Protein AF-W1Y0I9-F1 (afdb_monomer_lite)

Radius of gyration: 16.79 Å; chains: 1; bounding box: 41×29×46 Å

Sequence (117 aa):
TWVINELARQCGHHFDAEGIKVIEFAQSGLKPLVKFARRMGIEWHVLVDGDEAGKKYAATVRSLLNNDREAEREHLTALPALDMEHFMYRQGFSDVFHRVAQIPENVPMNLRKIISK

Organism: NCBI:txid408170

pLDDT: mean 85.21, std 13.5, range [41.56, 96.69]

Structure (mmCIF, N/CA/C/O backbone):
data_AF-W1Y0I9-F1
#
_entry.id   AF-W1Y0I9-F1
#
loop_
_atom_site.group_PDB
_atom_site.id
_atom_site.type_symbol
_atom_site.label_atom_id
_atom_site.label_alt_id
_atom_site.label_comp_id
_atom_site.label_asym_id
_atom_site.label_entity_id
_atom_site.label_seq_id
_atom_site.pdbx_PDB_ins_code
_atom_site.Cartn_x
_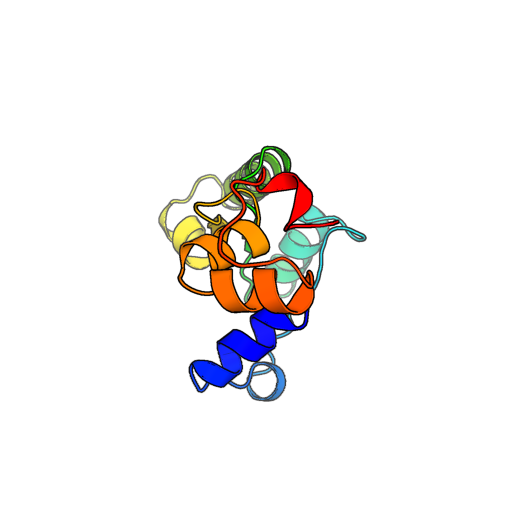atom_site.Cartn_y
_atom_site.Cartn_z
_atom_site.occupancy
_atom_site.B_iso_or_equiv
_atom_site.auth_seq_id
_atom_site.auth_comp_id
_atom_site.auth_asym_id
_atom_site.auth_atom_id
_atom_site.pdbx_PDB_model_num
ATOM 1 N N . THR A 1 1 ? -5.426 0.680 -11.360 1.00 57.56 1 THR A N 1
ATOM 2 C CA . THR A 1 1 ? -6.148 -0.401 -10.636 1.00 57.56 1 THR A CA 1
ATOM 3 C C . THR A 1 1 ? -5.880 -1.811 -11.153 1.00 57.56 1 THR A C 1
ATOM 5 O O . THR A 1 1 ? -5.950 -2.749 -10.371 1.00 57.56 1 THR A O 1
ATOM 8 N N . TRP A 1 2 ? -5.595 -2.009 -12.448 1.00 69.69 2 TRP A N 1
ATOM 9 C CA . TRP A 1 2 ? -5.569 -3.347 -13.064 1.00 69.69 2 TRP A CA 1
ATOM 10 C C . TRP A 1 2 ? -4.405 -4.250 -12.613 1.00 69.69 2 TRP A C 1
ATOM 12 O O . TRP A 1 2 ? -4.600 -5.448 -12.447 1.00 69.69 2 TRP A O 1
ATOM 22 N N . VAL A 1 3 ? -3.227 -3.676 -12.334 1.00 83.75 3 VAL A N 1
ATOM 23 C CA . VAL A 1 3 ? -2.017 -4.444 -11.973 1.00 83.75 3 VAL A CA 1
ATOM 24 C C . VAL A 1 3 ? -2.216 -5.289 -10.715 1.00 83.75 3 VAL A C 1
ATOM 26 O O . VAL A 1 3 ? -1.861 -6.458 -10.714 1.00 83.75 3 VAL A O 1
ATOM 29 N N . ILE A 1 4 ? -2.823 -4.740 -9.659 1.00 87.94 4 ILE A N 1
ATOM 30 C CA . ILE A 1 4 ? -3.024 -5.480 -8.402 1.00 87.94 4 ILE A CA 1
ATOM 31 C C . ILE A 1 4 ? -3.984 -6.659 -8.592 1.00 87.94 4 ILE A C 1
ATOM 33 O O . ILE A 1 4 ? -3.714 -7.749 -8.096 1.00 87.94 4 ILE A O 1
ATOM 37 N N . ASN A 1 5 ? -5.067 -6.462 -9.347 1.00 88.12 5 ASN A N 1
ATOM 38 C CA . ASN A 1 5 ? -6.004 -7.543 -9.656 1.00 88.12 5 ASN A CA 1
ATOM 39 C C . ASN A 1 5 ? -5.336 -8.644 -10.485 1.00 88.12 5 ASN A C 1
ATOM 41 O O . ASN A 1 5 ? -5.564 -9.825 -10.241 1.00 88.12 5 ASN A O 1
ATOM 45 N N . GLU A 1 6 ? -4.491 -8.266 -11.444 1.00 88.38 6 GLU A N 1
ATOM 46 C CA . GLU A 1 6 ? -3.763 -9.234 -12.259 1.00 88.38 6 GLU A CA 1
ATOM 47 C C . GLU A 1 6 ? -2.714 -9.993 -11.434 1.00 88.38 6 GLU A C 1
ATOM 49 O O . GLU A 1 6 ? -2.627 -11.213 -11.544 1.00 88.38 6 GLU A O 1
ATOM 54 N N . LEU A 1 7 ? -1.979 -9.316 -10.546 1.00 88.69 7 LEU A N 1
ATOM 55 C CA . LEU A 1 7 ? -1.049 -9.970 -9.620 1.00 88.69 7 LEU A CA 1
ATOM 56 C C . LEU A 1 7 ? -1.769 -10.969 -8.708 1.00 88.69 7 LEU A C 1
ATOM 58 O O . LEU A 1 7 ? -1.297 -12.091 -8.546 1.00 88.69 7 LEU A O 1
ATOM 62 N N . ALA A 1 8 ? -2.933 -10.603 -8.164 1.00 91.00 8 ALA A N 1
ATOM 63 C CA . ALA A 1 8 ? -3.747 -11.517 -7.366 1.00 91.00 8 ALA A CA 1
ATOM 64 C C . ALA A 1 8 ? -4.128 -12.771 -8.166 1.00 91.00 8 ALA A C 1
ATOM 66 O O . ALA A 1 8 ? -3.932 -13.891 -7.691 1.00 91.00 8 ALA A O 1
ATOM 67 N N . ARG A 1 9 ? -4.573 -12.587 -9.415 1.00 90.81 9 ARG A N 1
ATOM 68 C CA . ARG A 1 9 ? -4.948 -13.682 -10.316 1.00 90.81 9 ARG A CA 1
ATOM 69 C C . ARG A 1 9 ? -3.779 -14.617 -10.619 1.00 90.81 9 ARG A C 1
ATOM 71 O O . ARG A 1 9 ? -3.960 -15.832 -10.619 1.00 90.81 9 ARG A O 1
ATOM 78 N N . GLN A 1 10 ? -2.584 -14.070 -10.839 1.00 91.12 10 GLN A N 1
ATOM 79 C CA . GLN A 1 10 ? -1.356 -14.853 -11.040 1.00 91.12 10 GLN A CA 1
ATOM 80 C C . GLN A 1 10 ? -0.966 -15.646 -9.784 1.00 91.12 10 GLN A C 1
ATOM 82 O O . GLN A 1 10 ? -0.448 -16.754 -9.892 1.00 91.12 10 GLN A O 1
ATOM 87 N N . CYS A 1 11 ? -1.279 -15.126 -8.596 1.00 92.19 11 CYS A N 1
ATOM 88 C CA . CYS A 1 11 ? -1.128 -15.838 -7.327 1.00 92.19 11 CYS A CA 1
ATOM 89 C C . CYS A 1 11 ? -2.266 -16.843 -7.041 1.00 92.19 11 CYS A C 1
ATOM 91 O O . CYS A 1 11 ? -2.250 -17.483 -5.994 1.00 92.19 11 CYS A O 1
ATOM 93 N N . GLY A 1 12 ? -3.248 -16.995 -7.938 1.00 93.00 12 GLY A N 1
ATOM 94 C CA . GLY A 1 12 ? -4.386 -17.906 -7.772 1.00 93.00 12 GLY A CA 1
ATOM 95 C C . GLY A 1 12 ? -5.585 -17.322 -7.016 1.00 93.00 12 GLY A C 1
ATOM 96 O O . GLY A 1 12 ? -6.541 -18.049 -6.752 1.00 93.00 12 GLY A O 1
ATOM 97 N N . HIS A 1 13 ? -5.572 -16.025 -6.707 1.00 92.19 13 HIS A N 1
ATOM 98 C CA . HIS A 1 13 ? -6.646 -15.328 -5.999 1.00 92.19 13 HIS A CA 1
ATOM 99 C C . HIS A 1 13 ? -7.561 -14.573 -6.961 1.00 92.19 13 HIS A C 1
ATOM 101 O O . HIS A 1 13 ? -7.102 -13.901 -7.886 1.00 92.19 13 HIS A O 1
ATOM 107 N N . HIS A 1 14 ? -8.869 -14.641 -6.724 1.00 90.81 14 HIS A N 1
ATOM 108 C CA . HIS A 1 14 ? -9.866 -13.939 -7.532 1.00 90.81 14 HIS A CA 1
ATOM 109 C C . HIS A 1 14 ? -10.634 -12.971 -6.642 1.00 90.81 14 HIS A C 1
ATOM 111 O O . HIS A 1 14 ? -11.711 -13.286 -6.144 1.00 90.81 14 HIS A O 1
ATOM 117 N N . PHE A 1 15 ? -10.088 -11.767 -6.477 1.00 92.81 15 PHE A N 1
ATOM 118 C CA . PHE A 1 15 ? -10.621 -10.753 -5.565 1.00 92.81 15 PHE A CA 1
ATOM 119 C C . PHE A 1 15 ? -12.122 -10.495 -5.720 1.00 92.81 15 PHE A C 1
ATOM 121 O O . PHE A 1 15 ? -12.827 -10.498 -4.718 1.00 92.81 15 PHE A O 1
ATOM 128 N N . ASP A 1 16 ? -12.641 -10.364 -6.945 1.00 89.25 16 ASP A N 1
ATOM 129 C CA . ASP A 1 16 ? -14.080 -10.142 -7.149 1.00 89.25 16 ASP A CA 1
ATOM 130 C C . ASP A 1 16 ? -14.937 -11.329 -6.652 1.00 89.25 16 ASP A C 1
ATOM 132 O O . ASP A 1 16 ? -16.026 -11.116 -6.122 1.00 89.25 16 ASP A O 1
ATOM 136 N N . ALA A 1 17 ? -14.448 -12.570 -6.773 1.00 91.25 17 ALA A N 1
ATOM 137 C CA . ALA A 1 17 ? -15.132 -13.760 -6.254 1.00 91.25 17 ALA A CA 1
ATOM 138 C C . ALA A 1 17 ? -15.038 -13.867 -4.722 1.00 91.25 17 ALA A C 1
ATOM 140 O O . ALA A 1 17 ? -15.930 -14.415 -4.081 1.00 91.25 17 ALA A O 1
ATOM 141 N N . GLU A 1 18 ? -13.976 -13.311 -4.142 1.00 91.12 18 GLU A N 1
ATOM 142 C CA . GLU A 1 18 ? -13.732 -13.239 -2.697 1.00 91.12 18 GLU A CA 1
ATOM 143 C C . GLU A 1 18 ? -14.379 -11.996 -2.049 1.00 91.12 18 GLU A C 1
ATOM 145 O O . GLU A 1 18 ? -14.286 -11.804 -0.839 1.00 91.12 18 GLU A O 1
ATOM 150 N N . GLY A 1 19 ? -15.050 -11.142 -2.832 1.00 92.25 19 GLY A N 1
ATOM 151 C CA . GLY A 1 19 ? -15.674 -9.906 -2.346 1.00 92.25 19 GLY A CA 1
ATOM 152 C C . GLY A 1 19 ? -14.681 -8.783 -2.017 1.00 92.25 19 GLY A C 1
ATOM 153 O O . GLY A 1 19 ? -15.035 -7.826 -1.329 1.00 92.25 19 GLY A O 1
ATOM 154 N N . ILE A 1 20 ? -13.445 -8.872 -2.512 1.00 94.06 20 ILE A N 1
ATOM 155 C CA . ILE A 1 20 ? -12.380 -7.887 -2.312 1.00 94.06 20 ILE A CA 1
ATOM 156 C C . ILE A 1 20 ? -12.426 -6.855 -3.440 1.00 94.06 20 ILE A C 1
ATOM 158 O O . ILE A 1 20 ? -12.382 -7.197 -4.622 1.00 94.06 20 ILE A O 1
ATOM 162 N N . LYS A 1 21 ? -12.452 -5.563 -3.085 1.00 92.25 21 LYS A N 1
ATOM 163 C CA . LYS A 1 21 ? -12.424 -4.465 -4.061 1.00 92.25 21 LYS A CA 1
ATOM 164 C C . LYS A 1 21 ? -11.178 -3.602 -3.922 1.00 92.25 21 LYS A C 1
ATOM 166 O O . LYS A 1 21 ? -10.973 -2.952 -2.901 1.00 92.25 21 LYS A O 1
ATOM 171 N N . VAL A 1 22 ? -10.396 -3.516 -4.998 1.00 91.94 22 VAL A N 1
ATOM 172 C CA . VAL A 1 22 ? -9.277 -2.569 -5.099 1.00 91.94 22 VAL A CA 1
ATOM 173 C C . VAL A 1 22 ? -9.806 -1.192 -5.490 1.00 91.94 22 VAL A C 1
ATOM 175 O O . VAL A 1 22 ? -10.475 -1.042 -6.517 1.00 91.94 22 VAL A O 1
ATOM 178 N N . ILE A 1 23 ? -9.492 -0.185 -4.676 1.00 90.00 23 ILE A N 1
ATOM 179 C CA . ILE A 1 23 ? -9.903 1.206 -4.880 1.00 90.00 23 ILE A CA 1
ATOM 180 C C . ILE A 1 23 ? -8.687 2.128 -4.908 1.00 90.00 23 ILE A C 1
ATOM 182 O O . ILE A 1 23 ? -7.785 2.023 -4.080 1.00 90.00 23 ILE A O 1
ATOM 186 N N . GLU A 1 24 ? -8.674 3.063 -5.853 1.00 88.69 24 GLU A N 1
ATOM 187 C CA . GLU A 1 24 ? -7.685 4.138 -5.873 1.00 88.69 24 GLU A CA 1
ATOM 188 C C . GLU A 1 24 ? -8.193 5.299 -5.017 1.00 88.69 24 GLU A C 1
ATOM 190 O O . GLU A 1 24 ? -9.264 5.853 -5.260 1.00 88.69 24 GLU A O 1
ATOM 195 N N . PHE A 1 25 ? -7.430 5.674 -3.992 1.00 86.50 25 PHE A N 1
ATOM 196 C CA . PHE A 1 25 ? -7.856 6.677 -3.011 1.00 86.50 25 PHE A CA 1
ATOM 197 C C . PHE A 1 25 ? -7.370 8.098 -3.323 1.00 86.50 25 PHE A C 1
ATOM 199 O O . PHE A 1 25 ? -7.668 9.018 -2.561 1.00 86.50 25 PHE A O 1
ATOM 206 N N . ALA A 1 26 ? -6.633 8.306 -4.420 1.00 76.56 26 ALA A N 1
ATOM 207 C CA . ALA A 1 26 ? -6.091 9.618 -4.785 1.00 76.56 26 ALA A CA 1
ATOM 208 C C . ALA A 1 26 ? -7.187 10.692 -4.948 1.00 76.56 26 ALA A C 1
ATOM 210 O O . ALA A 1 26 ? -6.946 11.859 -4.654 1.00 76.56 26 ALA A O 1
ATOM 211 N N . GLN A 1 27 ? -8.399 10.289 -5.351 1.00 71.44 27 GLN A N 1
ATOM 212 C CA . GLN A 1 27 ? -9.533 11.194 -5.582 1.00 71.44 27 GLN A CA 1
ATOM 213 C C . GLN A 1 27 ? -10.420 11.405 -4.340 1.00 71.44 27 GLN A C 1
ATOM 215 O O . GLN A 1 27 ? -10.993 12.475 -4.163 1.00 71.44 27 GLN A O 1
ATOM 220 N N . SER A 1 28 ? -10.537 10.406 -3.460 1.00 74.88 28 SER A N 1
ATOM 221 C CA . SER A 1 28 ? -11.425 10.445 -2.282 1.00 74.88 28 SER A CA 1
ATOM 222 C C . SER A 1 28 ? -10.700 10.753 -0.967 1.00 74.88 28 SER A C 1
ATOM 224 O O . SER A 1 28 ? -11.333 11.049 0.048 1.00 74.88 28 SER A O 1
ATOM 226 N N . GLY A 1 29 ? -9.371 10.649 -0.964 1.00 86.31 29 GLY A N 1
ATOM 227 C CA . GLY A 1 29 ? -8.541 10.695 0.231 1.00 86.31 29 GLY A CA 1
ATOM 228 C C . GLY A 1 29 ? -8.576 9.389 1.033 1.00 86.31 29 GLY A C 1
ATOM 229 O O . GLY A 1 29 ? -9.587 8.695 1.124 1.00 86.31 29 GLY A O 1
ATOM 230 N N . LEU A 1 30 ? -7.447 9.067 1.667 1.00 92.00 30 LEU A N 1
ATOM 231 C CA . LEU A 1 30 ? -7.251 7.816 2.407 1.00 92.00 30 LEU A CA 1
ATOM 232 C C . LEU A 1 30 ? -8.028 7.759 3.733 1.00 92.00 30 LEU A C 1
ATOM 234 O O . LEU A 1 30 ? -8.680 6.771 4.064 1.00 92.00 30 LEU A O 1
ATOM 238 N N . LYS A 1 31 ? -7.959 8.838 4.520 1.00 93.19 31 LYS A N 1
ATOM 239 C CA . LYS A 1 31 ? -8.492 8.878 5.891 1.00 93.19 31 LYS A CA 1
ATOM 240 C C . LYS A 1 31 ? -10.011 8.637 5.972 1.00 93.19 31 LYS A C 1
ATOM 242 O O . LYS A 1 31 ? -10.418 7.905 6.876 1.00 93.19 31 LYS A O 1
ATOM 247 N N . PRO A 1 32 ? -10.859 9.215 5.094 1.00 93.50 32 PRO A N 1
ATOM 248 C CA . PRO A 1 32 ? -12.291 8.917 5.084 1.00 93.50 32 PRO A CA 1
ATOM 249 C C . PRO A 1 32 ? -12.593 7.441 4.801 1.00 93.50 32 PRO A C 1
ATOM 251 O O . PRO A 1 32 ? -13.416 6.862 5.505 1.00 93.50 32 PRO A O 1
ATOM 254 N N . LEU A 1 33 ? -11.884 6.823 3.849 1.00 93.62 33 LEU A N 1
ATOM 255 C CA . LEU A 1 33 ? -12.077 5.418 3.475 1.00 93.62 33 LEU A CA 1
ATOM 256 C C . LEU A 1 33 ? -11.737 4.470 4.625 1.00 93.62 33 LEU A C 1
ATOM 258 O O . LEU A 1 33 ? -12.558 3.637 4.995 1.00 93.62 33 LEU A O 1
ATOM 262 N N . VAL A 1 34 ? -10.574 4.653 5.257 1.00 94.31 34 VAL A N 1
ATOM 263 C CA . VAL A 1 34 ? -10.162 3.826 6.404 1.00 94.31 34 VAL A CA 1
ATOM 264 C C . VAL A 1 34 ? -11.141 3.978 7.571 1.00 94.31 34 VAL A C 1
ATOM 266 O O . VAL A 1 34 ? -11.521 2.999 8.211 1.00 94.31 34 VAL A O 1
ATOM 269 N N . LYS A 1 35 ? -11.606 5.204 7.853 1.00 93.88 35 LYS A N 1
ATOM 270 C CA . LYS A 1 35 ? -12.623 5.428 8.892 1.00 93.88 35 LYS A CA 1
ATOM 271 C C . LYS A 1 35 ? -13.953 4.754 8.562 1.00 93.88 35 LYS A C 1
ATOM 273 O O . LYS A 1 35 ? -14.606 4.262 9.478 1.00 93.88 35 LYS A O 1
ATOM 278 N N . PHE A 1 36 ? -14.362 4.771 7.298 1.00 94.31 36 PHE A N 1
ATOM 279 C CA . PHE A 1 36 ? -15.580 4.110 6.848 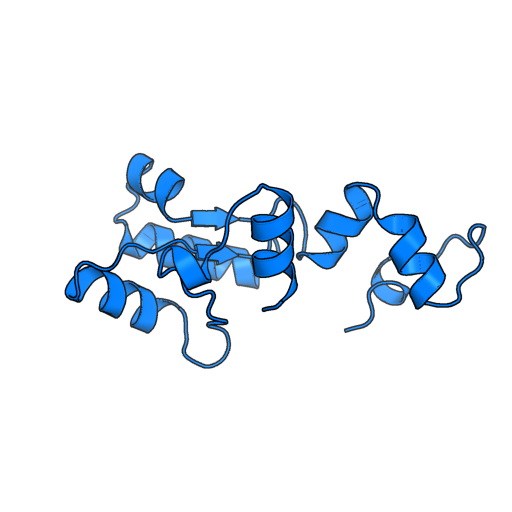1.00 94.31 36 PHE A CA 1
ATOM 280 C C . PHE A 1 36 ? -15.470 2.591 7.009 1.00 94.31 36 PHE A C 1
ATOM 282 O O . PHE A 1 36 ? -16.300 2.014 7.704 1.00 94.31 36 PHE A O 1
ATOM 289 N N . ALA A 1 37 ? -14.410 1.973 6.477 1.00 94.50 37 ALA A N 1
ATOM 290 C CA . ALA A 1 37 ? -14.184 0.530 6.572 1.00 94.50 37 ALA A CA 1
ATOM 291 C C . ALA A 1 37 ? -14.225 0.042 8.029 1.00 94.50 37 ALA A C 1
ATOM 293 O O . ALA A 1 37 ? -15.015 -0.834 8.371 1.00 94.50 37 ALA A O 1
ATOM 294 N N . ARG A 1 38 ? -13.499 0.724 8.926 1.00 93.81 38 ARG A N 1
ATOM 295 C CA . ARG A 1 38 ? -13.494 0.407 10.365 1.00 93.81 38 ARG A CA 1
ATOM 296 C C . ARG A 1 38 ? -14.863 0.535 11.031 1.00 93.81 38 ARG A C 1
ATOM 298 O O . ARG A 1 38 ? -15.194 -0.271 11.889 1.00 93.81 38 ARG A O 1
ATOM 305 N N . ARG A 1 39 ? -15.655 1.553 10.674 1.00 95.75 39 ARG A N 1
ATOM 306 C CA . ARG A 1 39 ? -17.006 1.748 11.236 1.00 95.75 39 ARG A CA 1
ATOM 307 C C . ARG A 1 39 ? -18.002 0.704 10.746 1.00 95.75 39 ARG A C 1
ATOM 309 O O . ARG A 1 39 ? -18.938 0.396 11.470 1.00 95.75 39 ARG A O 1
ATOM 316 N N . MET A 1 40 ? -17.804 0.201 9.533 1.00 96.31 40 MET A N 1
ATOM 317 C CA . MET A 1 40 ? -18.670 -0.798 8.913 1.00 96.31 40 MET A CA 1
ATOM 318 C C . MET A 1 40 ? -18.220 -2.238 9.193 1.00 96.31 40 MET A C 1
ATOM 320 O O . MET A 1 40 ? -18.898 -3.162 8.761 1.00 96.31 40 MET A O 1
ATOM 324 N N . GLY A 1 41 ? -17.094 -2.437 9.890 1.00 94.81 41 GLY A N 1
ATOM 325 C CA . GLY A 1 41 ? -16.518 -3.766 10.116 1.00 94.81 41 GLY A CA 1
ATOM 326 C C . GLY A 1 41 ? -16.026 -4.435 8.830 1.00 94.81 41 GLY A C 1
ATOM 327 O O . GLY A 1 41 ? -16.075 -5.653 8.716 1.00 94.81 41 GLY A O 1
ATOM 328 N N . ILE A 1 42 ? -15.614 -3.639 7.839 1.00 95.88 42 ILE A N 1
ATOM 329 C CA . ILE A 1 42 ? -15.067 -4.130 6.573 1.00 95.88 42 ILE A CA 1
ATOM 330 C C . ILE A 1 42 ? -13.559 -4.277 6.740 1.00 95.88 42 ILE A C 1
ATOM 332 O O . ILE A 1 42 ? -12.891 -3.299 7.084 1.00 95.88 42 ILE A O 1
ATOM 336 N N . GLU A 1 43 ? -13.034 -5.466 6.447 1.00 95.88 43 GLU A N 1
ATOM 337 C CA . GLU A 1 43 ? -11.592 -5.692 6.385 1.00 95.88 43 GLU A CA 1
ATOM 338 C C . GLU A 1 43 ? -10.949 -4.887 5.256 1.00 95.88 43 GLU A C 1
ATOM 340 O O . GLU A 1 43 ? -11.505 -4.737 4.165 1.00 95.88 43 GLU A O 1
ATOM 345 N N . TRP A 1 44 ? -9.776 -4.320 5.527 1.00 95.75 44 TRP A N 1
ATOM 346 C CA . TRP A 1 44 ? -9.131 -3.376 4.620 1.00 95.75 44 TRP A CA 1
ATOM 347 C C . TRP A 1 44 ? -7.614 -3.504 4.664 1.00 95.75 44 TRP A C 1
ATOM 349 O O . TRP A 1 44 ? -7.028 -3.840 5.684 1.00 95.75 44 TRP A O 1
ATOM 359 N N . HIS A 1 45 ? -6.961 -3.182 3.554 1.00 96.06 45 HIS A N 1
ATOM 360 C CA . HIS A 1 45 ? -5.508 -3.113 3.473 1.00 96.06 45 HIS A CA 1
ATOM 361 C C . HIS A 1 45 ? -5.114 -1.947 2.573 1.00 96.06 45 HIS A C 1
ATOM 363 O O . HIS A 1 45 ? -5.762 -1.685 1.557 1.00 96.06 45 HIS A O 1
ATOM 369 N N . VAL A 1 46 ? -4.060 -1.230 2.948 1.00 95.75 46 VAL A N 1
ATOM 370 C CA . VAL A 1 46 ? -3.552 -0.071 2.219 1.00 95.75 46 VAL A CA 1
ATOM 371 C C . VAL A 1 46 ? -2.181 -0.398 1.653 1.00 95.75 46 VAL A C 1
ATOM 373 O O . VAL A 1 46 ? -1.234 -0.655 2.391 1.00 95.75 46 VAL A O 1
ATOM 376 N N . LEU A 1 47 ? -2.074 -0.314 0.331 1.00 93.88 47 LEU A N 1
ATOM 377 C CA . LEU A 1 47 ? -0.806 -0.314 -0.383 1.00 93.88 47 LEU A CA 1
ATOM 378 C C . LEU A 1 47 ? -0.430 1.131 -0.729 1.00 93.88 47 LEU A C 1
ATOM 380 O O . LEU A 1 47 ? -1.251 1.862 -1.28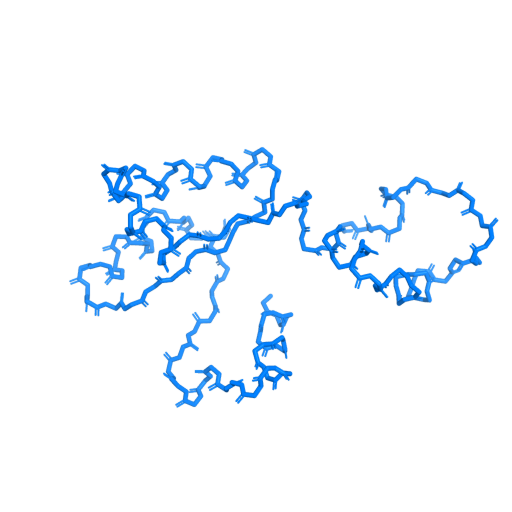7 1.00 93.88 47 LEU A O 1
ATOM 384 N N . VAL A 1 48 ? 0.792 1.544 -0.396 1.00 93.75 48 VAL A N 1
ATOM 385 C CA . VAL A 1 48 ? 1.338 2.861 -0.754 1.00 93.75 48 VAL A CA 1
ATOM 386 C C . VAL A 1 48 ? 2.674 2.743 -1.472 1.00 93.75 48 VAL A C 1
ATOM 388 O O . VAL A 1 48 ? 3.453 1.820 -1.230 1.00 93.75 48 VAL A O 1
ATOM 391 N N . ASP A 1 49 ? 2.950 3.738 -2.303 1.00 91.81 49 ASP A N 1
ATOM 392 C CA . ASP A 1 49 ? 4.248 3.956 -2.927 1.00 91.81 49 ASP A CA 1
ATOM 393 C C . ASP A 1 49 ? 5.346 4.257 -1.886 1.00 91.81 49 ASP A C 1
ATOM 395 O O . ASP A 1 49 ? 5.069 4.626 -0.740 1.00 91.81 49 ASP A O 1
ATOM 399 N N . GLY A 1 50 ? 6.614 4.092 -2.267 1.00 92.19 50 GLY A N 1
ATOM 400 C CA . GLY A 1 50 ? 7.759 4.388 -1.395 1.00 92.19 50 GLY A CA 1
ATOM 401 C C . GLY A 1 50 ? 8.258 5.834 -1.485 1.00 92.19 50 GLY A C 1
ATOM 402 O O . GLY A 1 50 ? 9.260 6.182 -0.849 1.00 92.19 50 GLY A O 1
ATOM 403 N N . ASP A 1 51 ? 7.595 6.679 -2.276 1.00 91.81 51 ASP A N 1
ATOM 404 C CA . ASP A 1 51 ? 7.904 8.099 -2.405 1.00 91.81 51 ASP A CA 1
ATOM 405 C C . ASP A 1 51 ? 7.489 8.933 -1.170 1.00 91.81 51 ASP A C 1
ATOM 407 O O . ASP A 1 51 ? 6.978 8.438 -0.160 1.00 91.81 51 ASP A O 1
ATOM 411 N N . GLU A 1 52 ? 7.736 10.243 -1.220 1.00 92.94 52 GLU A N 1
ATOM 412 C CA . GLU A 1 52 ? 7.405 11.146 -0.111 1.00 92.94 52 GLU A CA 1
ATOM 413 C C . GLU A 1 52 ? 5.894 11.278 0.138 1.00 92.94 52 GLU A C 1
ATOM 415 O O . GLU A 1 52 ? 5.480 11.558 1.267 1.00 92.94 52 GLU A O 1
ATOM 420 N N . ALA A 1 53 ? 5.051 11.080 -0.880 1.00 90.88 53 ALA A N 1
ATOM 421 C CA . ALA A 1 53 ? 3.602 11.087 -0.710 1.00 90.88 53 ALA A CA 1
ATOM 422 C C . ALA A 1 53 ? 3.134 9.797 -0.020 1.00 90.88 53 ALA A C 1
ATOM 424 O O . ALA A 1 53 ? 2.414 9.857 0.981 1.00 90.88 53 ALA A O 1
ATOM 425 N N . GLY A 1 54 ? 3.618 8.644 -0.476 1.00 92.44 54 GLY A N 1
ATOM 426 C CA . GLY A 1 54 ? 3.377 7.336 0.117 1.00 92.44 54 GLY A CA 1
ATOM 427 C C . GLY A 1 54 ? 3.798 7.263 1.583 1.00 92.44 54 GLY A C 1
ATOM 428 O O . GLY A 1 54 ? 3.020 6.814 2.426 1.00 92.44 54 GLY A O 1
ATOM 429 N N . LYS A 1 55 ? 4.948 7.846 1.950 1.00 94.81 55 LYS A N 1
ATOM 430 C CA . LYS A 1 55 ? 5.3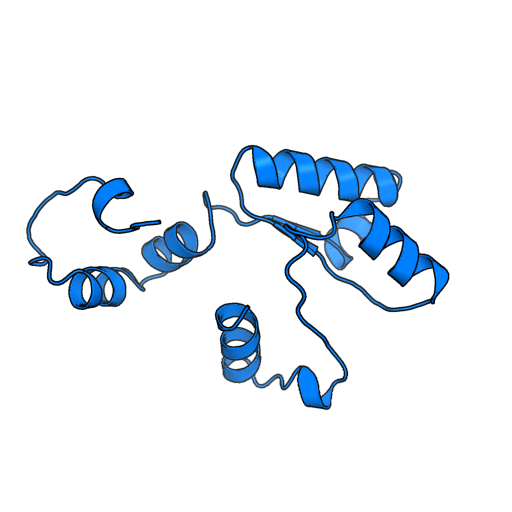70 7.978 3.360 1.00 94.81 55 LYS A CA 1
ATOM 431 C C . LYS A 1 55 ? 4.375 8.769 4.215 1.00 94.81 55 LYS A C 1
ATOM 433 O O . LYS A 1 55 ? 4.107 8.381 5.355 1.00 94.81 55 LYS A O 1
ATOM 438 N N . LYS A 1 56 ? 3.792 9.854 3.689 1.00 94.50 56 LYS A N 1
ATOM 439 C CA . LYS A 1 56 ? 2.756 10.637 4.397 1.00 94.50 56 LYS A CA 1
ATOM 440 C C . LYS A 1 56 ? 1.465 9.837 4.573 1.00 94.50 56 LYS A C 1
ATOM 442 O O . LYS A 1 56 ? 0.834 9.905 5.633 1.00 94.50 56 LYS A O 1
ATOM 447 N N . TYR A 1 57 ? 1.083 9.053 3.568 1.00 94.44 57 TYR A N 1
ATOM 448 C CA . TYR A 1 57 ? -0.070 8.159 3.654 1.00 94.44 57 TYR A CA 1
ATOM 449 C C . TYR A 1 57 ? 0.161 7.029 4.661 1.00 94.44 57 TYR A C 1
ATOM 451 O O . TYR A 1 57 ? -0.676 6.836 5.542 1.00 94.44 57 TYR A O 1
ATOM 459 N N . ALA A 1 58 ? 1.326 6.378 4.636 1.00 95.19 58 ALA A N 1
ATOM 460 C CA . ALA A 1 58 ? 1.730 5.389 5.634 1.00 95.19 58 ALA A CA 1
ATOM 461 C C . ALA A 1 58 ? 1.670 5.958 7.060 1.00 95.19 58 ALA A C 1
ATOM 463 O O . ALA A 1 58 ? 1.083 5.347 7.950 1.00 95.19 58 ALA A O 1
ATOM 464 N N . ALA A 1 59 ? 2.205 7.164 7.281 1.00 95.31 59 ALA A N 1
ATOM 465 C CA . ALA A 1 59 ? 2.122 7.838 8.578 1.00 95.31 59 ALA A CA 1
ATOM 466 C C . ALA A 1 59 ? 0.668 8.112 9.010 1.00 95.31 59 ALA A C 1
ATOM 468 O O . ALA A 1 59 ? 0.324 7.962 10.183 1.00 95.31 59 ALA A O 1
ATOM 469 N N . THR A 1 60 ? -0.206 8.460 8.061 1.00 94.62 60 THR A N 1
ATOM 470 C CA . THR A 1 60 ? -1.642 8.641 8.322 1.00 94.62 60 THR A CA 1
ATOM 471 C C . THR A 1 60 ? -2.297 7.332 8.766 1.00 94.62 60 THR A C 1
ATOM 473 O O . THR A 1 60 ? -3.059 7.339 9.732 1.00 94.62 60 THR A O 1
ATOM 476 N N . VAL A 1 61 ? -1.992 6.211 8.104 1.00 95.31 61 VAL A N 1
ATOM 477 C CA . VAL A 1 61 ? -2.509 4.882 8.478 1.00 95.31 61 VAL A CA 1
ATOM 478 C C . VAL A 1 61 ? -2.009 4.474 9.861 1.00 95.31 61 VAL A C 1
ATOM 480 O O . VAL A 1 61 ? -2.827 4.154 10.718 1.00 95.31 61 VAL A O 1
ATOM 483 N N . ARG A 1 62 ? -0.704 4.595 10.129 1.00 95.50 62 ARG A N 1
ATOM 484 C CA . ARG A 1 62 ? -0.114 4.323 11.454 1.00 95.50 62 ARG A CA 1
ATOM 485 C C . ARG A 1 62 ? -0.793 5.115 12.565 1.00 95.50 62 ARG A C 1
ATOM 487 O O . ARG A 1 62 ? -1.156 4.556 13.595 1.00 95.50 62 ARG A O 1
ATOM 494 N N . SER A 1 63 ? -1.044 6.404 12.329 1.00 94.81 63 SER A N 1
ATOM 495 C CA . SER A 1 63 ? -1.772 7.250 13.277 1.00 94.81 63 SER A CA 1
ATOM 496 C C . SER A 1 63 ? -3.205 6.762 13.515 1.00 94.81 63 SER A C 1
ATOM 498 O O . SER A 1 63 ? -3.674 6.809 14.649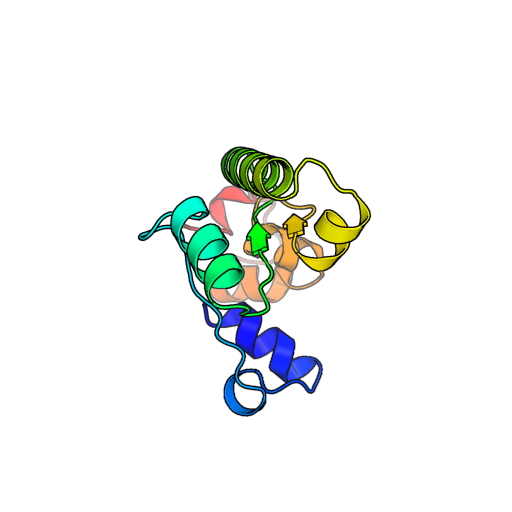 1.00 94.81 63 SER A O 1
ATOM 500 N N . LEU A 1 64 ? -3.905 6.272 12.485 1.00 93.50 64 LEU A N 1
ATOM 501 C CA . LEU A 1 64 ? -5.250 5.704 12.633 1.00 93.50 64 LEU A CA 1
ATOM 502 C C . LEU A 1 64 ? -5.242 4.372 13.393 1.00 93.50 64 LEU A C 1
ATOM 504 O O . LEU A 1 64 ? -6.220 4.066 14.076 1.00 93.50 64 LEU A O 1
ATOM 508 N N . LEU A 1 65 ? -4.157 3.609 13.291 1.00 93.81 65 LEU A N 1
ATOM 509 C CA . LEU A 1 65 ? -3.929 2.355 14.009 1.00 93.81 65 LEU A CA 1
ATOM 510 C C . LEU A 1 65 ? -3.330 2.571 15.409 1.00 93.81 65 LEU A C 1
ATOM 512 O O . LEU A 1 65 ? -2.907 1.616 16.042 1.00 93.81 65 LEU A O 1
ATOM 516 N N . ASN A 1 66 ? -3.274 3.813 15.906 1.00 93.50 66 ASN A N 1
ATOM 517 C CA . ASN A 1 66 ? -2.673 4.160 17.200 1.00 93.50 66 ASN A CA 1
ATOM 518 C C . ASN A 1 66 ? -1.208 3.693 17.355 1.00 93.50 66 ASN A C 1
ATOM 520 O O . ASN A 1 66 ? -0.747 3.472 18.471 1.00 93.50 66 ASN A O 1
ATOM 524 N N . ASN A 1 67 ? -0.467 3.585 16.246 1.00 89.62 67 ASN A N 1
ATOM 525 C CA . ASN A 1 67 ? 0.889 3.026 16.178 1.00 89.62 67 ASN A CA 1
ATOM 526 C C . ASN A 1 67 ? 1.001 1.573 16.679 1.00 89.62 67 ASN A C 1
ATOM 528 O O . ASN A 1 67 ? 2.072 1.153 17.124 1.00 89.62 67 ASN A O 1
ATOM 532 N N . ASP A 1 68 ? -0.090 0.811 16.590 1.00 94.62 68 ASP A N 1
ATOM 533 C CA . ASP A 1 68 ? -0.075 -0.631 16.792 1.00 94.62 68 ASP A CA 1
ATOM 534 C C . ASP A 1 68 ? 0.717 -1.308 15.665 1.00 94.62 68 ASP A C 1
ATOM 536 O O . ASP A 1 68 ? 0.380 -1.194 14.483 1.00 94.62 68 ASP A O 1
ATOM 540 N N . ARG A 1 69 ? 1.799 -1.998 16.039 1.00 91.75 69 ARG A N 1
ATOM 541 C CA . ARG A 1 69 ? 2.705 -2.658 15.093 1.00 91.75 69 ARG A CA 1
ATOM 542 C C . ARG A 1 69 ? 2.132 -3.940 14.508 1.00 91.75 69 ARG A C 1
ATOM 544 O O . ARG A 1 69 ? 2.553 -4.319 13.418 1.00 91.75 69 ARG A O 1
ATOM 551 N N . GLU A 1 70 ? 1.255 -4.628 15.228 1.00 93.31 70 GLU A N 1
ATOM 552 C CA . GLU A 1 70 ? 0.617 -5.845 14.727 1.00 93.31 70 GLU A CA 1
ATOM 553 C C . GLU A 1 70 ? -0.430 -5.450 13.690 1.00 93.31 70 GLU A C 1
ATOM 555 O O . GLU A 1 70 ? -0.334 -5.870 12.537 1.00 93.31 70 GLU A O 1
ATOM 560 N N . ALA A 1 71 ? -1.298 -4.495 14.036 1.00 92.44 71 ALA A N 1
ATOM 561 C CA . ALA A 1 71 ? -2.289 -3.965 13.103 1.00 92.44 71 ALA A CA 1
ATOM 562 C C . ALA A 1 71 ? -1.638 -3.290 11.878 1.00 92.44 71 ALA A C 1
ATOM 564 O O . ALA A 1 71 ? -2.162 -3.362 10.767 1.00 92.44 71 ALA A O 1
ATOM 565 N N . GLU A 1 72 ? -0.478 -2.637 12.043 1.00 94.44 72 GLU A N 1
ATOM 566 C CA . GLU A 1 72 ? 0.271 -2.077 10.911 1.00 94.44 72 GLU A CA 1
ATOM 567 C C . GLU A 1 72 ? 0.665 -3.160 9.900 1.00 94.44 72 GLU A C 1
ATOM 569 O O . GLU A 1 72 ? 0.501 -2.947 8.700 1.00 94.44 72 GLU A O 1
ATOM 574 N N . ARG A 1 73 ? 1.153 -4.319 10.362 1.00 93.44 73 ARG A N 1
ATOM 575 C CA . ARG A 1 73 ? 1.568 -5.418 9.472 1.00 93.44 73 ARG A CA 1
ATOM 576 C C . ARG A 1 73 ? 0.399 -5.995 8.681 1.00 93.44 73 ARG A C 1
ATOM 578 O O . ARG A 1 73 ? 0.598 -6.424 7.549 1.00 93.44 73 ARG A O 1
ATOM 585 N N . GLU A 1 74 ? -0.792 -5.999 9.265 1.00 94.75 74 GLU A N 1
ATOM 586 C CA . GLU A 1 74 ? -2.000 -6.530 8.632 1.00 94.75 74 GLU A CA 1
ATOM 587 C C . GLU A 1 74 ? -2.631 -5.544 7.645 1.00 94.75 74 GLU A C 1
ATOM 589 O O . GLU A 1 74 ? -3.175 -5.961 6.625 1.00 94.75 74 GLU A O 1
ATOM 594 N N . HIS A 1 75 ? -2.527 -4.236 7.901 1.00 96.19 75 HIS A N 1
ATOM 595 C CA . HIS A 1 75 ? -3.284 -3.220 7.163 1.00 96.19 75 HIS A CA 1
ATOM 596 C C . HIS A 1 75 ? -2.446 -2.291 6.274 1.00 96.19 75 HIS A C 1
ATOM 598 O O . HIS A 1 75 ? -3.030 -1.487 5.542 1.00 96.19 75 HIS A O 1
ATOM 604 N N . LEU A 1 76 ? -1.111 -2.340 6.324 1.00 96.69 76 LEU A N 1
ATOM 605 C CA . LEU A 1 76 ? -0.255 -1.413 5.580 1.00 96.69 76 LEU A CA 1
ATOM 606 C C . LEU A 1 76 ? 0.939 -2.110 4.919 1.00 96.69 76 LEU A C 1
ATOM 608 O O . LEU A 1 76 ? 1.838 -2.609 5.590 1.00 96.69 76 LEU A O 1
ATOM 612 N N . THR A 1 77 ? 1.019 -1.993 3.595 1.00 95.62 77 THR A N 1
ATOM 613 C CA . THR A 1 77 ? 2.225 -2.293 2.817 1.00 95.62 77 THR A CA 1
ATOM 614 C C . THR A 1 77 ? 2.741 -1.014 2.168 1.00 95.62 77 THR A C 1
ATOM 616 O O . THR A 1 77 ? 2.017 -0.338 1.440 1.00 95.62 77 THR A O 1
ATOM 619 N N . ALA A 1 78 ? 4.011 -0.683 2.403 1.00 94.56 78 ALA A N 1
ATOM 620 C CA . ALA A 1 78 ? 4.713 0.371 1.675 1.00 94.56 78 ALA A CA 1
ATOM 621 C C . ALA A 1 78 ? 5.726 -0.261 0.718 1.00 94.56 78 ALA A C 1
ATOM 623 O O . ALA A 1 78 ? 6.531 -1.097 1.135 1.00 94.56 78 ALA A O 1
ATOM 624 N N . LEU A 1 79 ? 5.692 0.130 -0.555 1.00 91.69 79 LEU A N 1
ATOM 625 C CA . LEU A 1 79 ? 6.612 -0.405 -1.553 1.00 91.69 79 LEU A CA 1
ATOM 626 C C . LEU A 1 79 ? 8.069 -0.021 -1.227 1.00 91.69 79 LEU A C 1
ATOM 628 O O . LEU A 1 79 ? 8.343 1.119 -0.847 1.00 91.69 79 LEU A O 1
ATOM 632 N N . PRO A 1 80 ? 9.044 -0.928 -1.435 1.00 89.50 80 PRO A N 1
ATOM 633 C CA . PRO A 1 80 ? 10.468 -0.639 -1.236 1.00 89.50 80 PRO A CA 1
ATOM 634 C C . PRO A 1 80 ? 11.095 0.135 -2.418 1.00 89.50 80 PRO A C 1
ATOM 636 O O . PRO A 1 80 ? 12.319 0.209 -2.549 1.00 89.50 80 PRO A O 1
ATOM 639 N N . ALA A 1 81 ? 10.273 0.681 -3.315 1.00 89.50 81 ALA A N 1
ATOM 640 C CA . ALA A 1 81 ? 10.673 1.462 -4.480 1.00 89.50 81 ALA A CA 1
ATOM 641 C C . ALA A 1 81 ? 9.810 2.724 -4.587 1.00 89.50 81 ALA A C 1
ATOM 643 O O . ALA A 1 81 ? 8.827 2.857 -3.867 1.00 89.50 81 ALA A O 1
ATOM 644 N N . LEU A 1 82 ? 10.197 3.648 -5.472 1.00 87.31 82 LEU A N 1
ATOM 645 C CA . LEU A 1 82 ? 9.523 4.941 -5.608 1.00 87.31 82 LEU A CA 1
ATOM 646 C C . LEU A 1 82 ? 8.021 4.777 -5.858 1.00 87.31 82 LEU A C 1
ATOM 648 O O . LEU A 1 82 ? 7.238 5.421 -5.180 1.00 87.31 82 LEU A O 1
ATOM 652 N N . ASP A 1 83 ? 7.661 3.891 -6.777 1.00 85.88 83 ASP A N 1
ATOM 653 C CA . ASP A 1 83 ? 6.302 3.535 -7.174 1.00 85.88 83 ASP A CA 1
ATOM 654 C C . ASP A 1 83 ? 6.295 2.078 -7.686 1.00 85.88 83 ASP A C 1
ATOM 656 O O . ASP A 1 8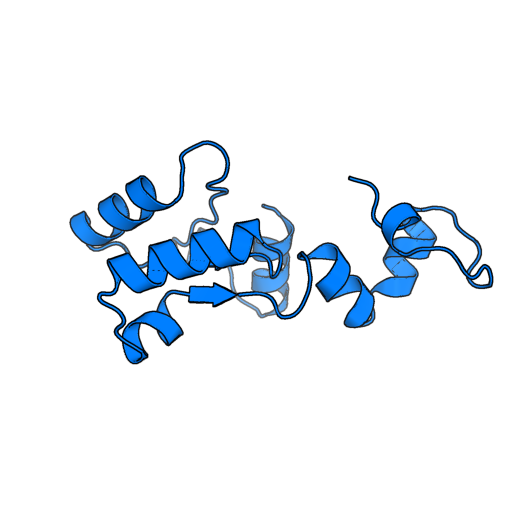3 ? 7.323 1.378 -7.652 1.00 85.88 83 ASP A O 1
ATOM 660 N N . MET A 1 84 ? 5.132 1.609 -8.141 1.00 85.56 84 MET A N 1
ATOM 661 C CA . MET A 1 84 ? 4.952 0.261 -8.680 1.00 85.56 84 MET A CA 1
ATOM 662 C C . MET A 1 84 ? 5.820 0.001 -9.918 1.00 85.56 84 MET A C 1
ATOM 664 O O . MET A 1 84 ? 6.422 -1.065 -10.035 1.00 85.56 84 MET A O 1
ATOM 668 N N . GLU A 1 85 ? 5.931 0.957 -10.833 1.00 86.81 85 GLU A N 1
ATOM 669 C CA . GLU A 1 85 ? 6.699 0.815 -12.068 1.00 86.81 85 GLU A CA 1
ATOM 670 C C . GLU A 1 85 ? 8.191 0.635 -11.773 1.00 86.81 85 GLU A C 1
ATOM 672 O O . GLU A 1 85 ? 8.828 -0.289 -12.286 1.00 86.81 85 GLU A O 1
ATOM 677 N N . HIS A 1 86 ? 8.749 1.458 -10.880 1.00 86.12 86 HIS A N 1
ATOM 678 C CA . HIS A 1 86 ? 10.131 1.327 -10.424 1.00 86.12 86 HIS A CA 1
ATOM 679 C C . HIS A 1 86 ? 10.358 0.013 -9.675 1.00 86.12 86 HIS A C 1
ATOM 681 O O . HIS A 1 86 ? 11.450 -0.560 -9.764 1.00 86.12 86 HIS A O 1
ATOM 687 N N . PHE A 1 87 ? 9.358 -0.464 -8.928 1.00 87.88 87 PHE A N 1
ATOM 688 C CA . PHE A 1 87 ? 9.420 -1.773 -8.288 1.00 87.88 87 PHE A CA 1
ATOM 689 C C . PHE A 1 87 ? 9.506 -2.884 -9.341 1.00 87.88 87 PHE A C 1
ATOM 691 O O . PHE A 1 87 ? 10.472 -3.645 -9.337 1.00 87.88 87 PHE A O 1
ATOM 698 N N . MET A 1 88 ? 8.568 -2.932 -10.290 1.00 87.44 88 MET A N 1
ATOM 699 C CA . MET A 1 88 ? 8.527 -3.958 -11.337 1.00 87.44 88 MET A CA 1
ATOM 700 C C . MET A 1 88 ? 9.782 -3.937 -12.214 1.00 87.44 88 MET A C 1
ATOM 702 O O . MET A 1 88 ? 10.353 -4.994 -12.484 1.00 87.44 88 MET A O 1
ATOM 706 N N . TYR A 1 89 ? 10.277 -2.753 -12.592 1.00 86.25 89 TYR A N 1
ATOM 707 C CA . TYR A 1 89 ? 11.509 -2.617 -13.373 1.00 86.25 89 TYR A CA 1
ATOM 708 C C . TYR A 1 89 ? 12.696 -3.325 -12.701 1.00 86.25 89 TYR A C 1
ATOM 710 O O . TYR A 1 89 ? 13.467 -4.017 -13.363 1.00 86.25 89 TYR A O 1
ATOM 718 N N . ARG A 1 90 ? 12.831 -3.195 -11.372 1.00 85.94 90 ARG A N 1
ATOM 719 C CA . ARG A 1 90 ? 13.899 -3.848 -10.593 1.00 85.94 90 ARG A CA 1
ATOM 720 C C . ARG A 1 90 ? 13.662 -5.340 -10.360 1.00 85.94 90 ARG A C 1
ATOM 722 O O . ARG A 1 90 ? 14.623 -6.057 -10.114 1.00 85.94 90 ARG A O 1
ATOM 729 N N . GLN A 1 91 ? 12.415 -5.801 -10.434 1.00 86.75 91 GLN A N 1
ATOM 730 C CA . GLN A 1 91 ? 12.019 -7.197 -10.213 1.00 86.75 91 GLN A CA 1
ATOM 731 C C . GLN A 1 91 ? 11.978 -8.023 -11.513 1.00 86.75 91 GLN A C 1
ATOM 733 O O . GLN A 1 91 ? 11.250 -9.007 -11.601 1.00 86.75 91 GLN A O 1
ATOM 738 N N . GLY A 1 92 ? 12.752 -7.631 -12.531 1.00 85.81 92 GLY A N 1
ATOM 739 C CA . GLY A 1 92 ? 12.923 -8.412 -13.761 1.00 85.81 92 GLY A CA 1
ATOM 740 C C . GLY A 1 92 ? 11.957 -8.074 -14.898 1.00 85.81 92 GLY A C 1
ATOM 741 O O . GLY A 1 92 ? 11.944 -8.779 -15.900 1.00 85.81 92 GLY A O 1
ATOM 742 N N . PHE A 1 93 ? 11.178 -6.990 -14.794 1.00 84.81 93 PHE A N 1
ATOM 743 C CA . PHE A 1 93 ? 10.302 -6.541 -15.887 1.00 84.81 93 PHE A CA 1
ATOM 744 C C . PHE A 1 93 ? 10.950 -5.509 -16.822 1.00 84.81 93 PHE A C 1
ATOM 746 O O . PHE A 1 93 ? 10.263 -4.978 -17.694 1.00 84.81 93 PHE A O 1
ATOM 753 N N . SER A 1 94 ? 12.249 -5.214 -16.679 1.00 83.94 94 SER A N 1
ATOM 754 C CA . SER A 1 94 ? 12.958 -4.208 -17.488 1.00 83.94 94 SER A CA 1
ATOM 755 C C . SER A 1 94 ? 12.699 -4.353 -18.987 1.00 83.94 94 SER A C 1
ATOM 757 O O . SER A 1 94 ? 12.396 -3.366 -19.655 1.00 83.94 94 SER A O 1
ATOM 759 N N . ASP A 1 95 ? 12.741 -5.577 -19.505 1.00 83.00 95 ASP A N 1
ATOM 760 C CA . ASP A 1 95 ? 12.632 -5.862 -20.940 1.00 83.00 95 ASP A CA 1
ATOM 761 C C . ASP A 1 95 ? 11.245 -5.512 -21.486 1.00 83.00 95 ASP A C 1
ATOM 763 O O . ASP A 1 95 ? 11.098 -5.094 -22.636 1.00 83.00 95 ASP A O 1
ATOM 767 N N . VAL A 1 96 ? 10.212 -5.637 -20.646 1.00 83.62 96 VAL A N 1
ATOM 768 C CA . VAL A 1 96 ? 8.848 -5.221 -20.982 1.00 83.62 96 VAL A CA 1
ATOM 769 C C . VAL A 1 96 ? 8.790 -3.703 -21.113 1.00 83.62 96 VAL A C 1
ATOM 771 O O . VAL A 1 96 ? 8.261 -3.204 -22.104 1.00 83.62 96 VAL A O 1
ATOM 774 N N . PHE A 1 97 ? 9.386 -2.966 -20.171 1.00 81.75 97 PHE A N 1
ATOM 775 C CA . PHE A 1 97 ? 9.441 -1.503 -20.237 1.00 81.75 97 PHE A CA 1
ATOM 776 C C . PHE A 1 97 ? 10.227 -1.016 -21.463 1.00 81.75 97 PHE A C 1
ATOM 778 O O . PHE A 1 97 ? 9.743 -0.138 -22.174 1.00 81.75 97 PHE A O 1
ATOM 785 N N . HIS A 1 98 ? 11.385 -1.614 -21.771 1.00 79.81 98 HIS A N 1
ATOM 786 C CA . HIS A 1 98 ? 12.175 -1.267 -22.965 1.00 79.81 98 HIS A CA 1
ATOM 787 C C . HIS A 1 98 ? 11.416 -1.538 -24.266 1.00 79.81 98 HIS A C 1
ATOM 789 O O . HIS A 1 98 ? 11.390 -0.689 -25.159 1.00 79.81 98 HIS A O 1
ATOM 795 N N . ARG A 1 99 ? 10.733 -2.687 -24.353 1.00 80.88 99 ARG A N 1
ATOM 796 C CA . ARG A 1 99 ? 9.920 -3.061 -25.518 1.00 80.88 99 ARG A CA 1
ATOM 797 C C . ARG A 1 99 ? 8.751 -2.108 -25.736 1.00 80.88 99 ARG A C 1
ATOM 799 O O . ARG A 1 99 ? 8.531 -1.672 -26.862 1.00 80.88 99 ARG A O 1
ATOM 806 N N . VAL A 1 100 ? 8.009 -1.787 -24.675 1.00 81.25 100 VAL A N 1
ATOM 807 C CA . VAL A 1 100 ? 6.860 -0.869 -24.744 1.00 81.25 100 VAL A CA 1
ATOM 808 C C . VAL A 1 100 ? 7.317 0.550 -25.083 1.00 81.25 100 VAL A C 1
ATOM 810 O O . VAL A 1 100 ? 6.665 1.223 -25.876 1.00 81.25 100 VAL A O 1
ATOM 813 N N . ALA A 1 101 ? 8.465 0.980 -24.556 1.00 76.25 101 ALA A N 1
ATOM 814 C CA . ALA A 1 101 ? 9.048 2.285 -24.854 1.00 76.25 101 ALA A CA 1
ATOM 815 C C . ALA A 1 101 ? 9.730 2.368 -26.237 1.00 76.25 101 ALA A C 1
ATOM 817 O O . ALA A 1 101 ? 10.166 3.450 -26.623 1.00 76.25 101 ALA A O 1
ATOM 818 N N . GLN A 1 102 ? 9.824 1.258 -26.986 1.00 72.38 102 GLN A N 1
ATOM 819 C CA . GLN A 1 102 ? 10.538 1.157 -28.269 1.00 72.38 102 GLN A CA 1
ATOM 820 C C . GLN A 1 102 ? 12.010 1.614 -28.191 1.00 72.38 102 GLN A C 1
ATOM 822 O O . GLN A 1 102 ? 12.539 2.226 -29.120 1.00 72.38 102 GLN A O 1
ATOM 827 N N . ILE A 1 103 ? 12.685 1.320 -27.077 1.00 64.06 103 ILE A N 1
ATOM 828 C CA . ILE A 1 103 ? 14.075 1.723 -26.826 1.00 64.06 103 ILE A CA 1
ATOM 829 C C . ILE A 1 103 ? 15.015 0.522 -27.054 1.00 64.06 103 ILE A C 1
ATOM 831 O O . ILE A 1 103 ? 14.729 -0.566 -26.554 1.00 64.06 103 ILE A O 1
ATOM 835 N N . PRO A 1 104 ? 16.151 0.683 -27.766 1.00 59.78 104 PRO A N 1
ATOM 836 C CA . PRO A 1 104 ? 17.161 -0.369 -27.892 1.00 59.78 104 PRO A CA 1
ATOM 837 C C . PRO A 1 104 ? 17.813 -0.700 -26.539 1.00 59.78 104 PRO A C 1
ATOM 839 O O . PRO A 1 104 ? 18.233 0.210 -25.824 1.00 59.78 104 PRO A O 1
ATOM 842 N N . GLU A 1 105 ? 17.986 -1.991 -26.236 1.00 57.25 105 GLU A N 1
ATOM 843 C CA . GLU A 1 105 ? 18.490 -2.523 -24.948 1.00 57.25 105 GLU A CA 1
ATOM 844 C C . GLU A 1 105 ? 19.850 -1.951 -24.496 1.00 57.25 105 GLU A C 1
ATOM 846 O O . GLU A 1 105 ? 20.190 -2.000 -23.317 1.00 57.25 105 GLU A O 1
ATOM 851 N N . ASN A 1 106 ? 20.629 -1.377 -25.418 1.00 56.78 106 ASN A N 1
ATOM 852 C CA . ASN A 1 106 ? 22.030 -1.011 -25.205 1.00 56.78 106 ASN A CA 1
ATOM 853 C C . ASN A 1 106 ? 22.281 0.483 -24.919 1.00 56.78 106 ASN A C 1
ATOM 855 O O . ASN A 1 106 ? 23.424 0.937 -24.981 1.00 56.78 106 ASN A O 1
ATOM 859 N N . VAL A 1 107 ? 21.239 1.275 -24.640 1.00 52.44 107 VAL A N 1
ATOM 860 C CA . VAL A 1 107 ? 21.403 2.710 -24.350 1.00 52.44 107 VAL A CA 1
ATOM 861 C C . VAL A 1 107 ? 21.323 2.960 -22.839 1.00 52.44 107 VAL A C 1
ATOM 863 O O . VAL A 1 107 ? 20.262 2.747 -22.249 1.00 52.44 107 VAL A O 1
ATOM 866 N N . PRO A 1 108 ? 22.387 3.473 -22.186 1.00 46.97 108 PRO A N 1
ATOM 867 C CA . PRO A 1 108 ? 22.294 3.924 -20.804 1.00 46.97 108 PRO A CA 1
ATOM 868 C C . PRO A 1 108 ? 21.399 5.168 -20.751 1.00 46.97 108 PRO A C 1
ATOM 870 O O . PRO A 1 108 ? 21.833 6.285 -21.032 1.00 46.97 108 PRO A O 1
ATOM 873 N N . MET A 1 109 ? 20.121 4.980 -20.424 1.00 53.28 109 MET A N 1
ATOM 874 C CA . MET A 1 109 ? 19.167 6.072 -20.246 1.00 53.28 109 MET A CA 1
ATOM 875 C C . MET A 1 109 ? 18.637 6.154 -18.819 1.00 53.28 109 MET A C 1
ATOM 877 O O . MET A 1 109 ? 18.494 5.173 -18.097 1.00 53.28 109 MET A O 1
ATOM 881 N N . ASN A 1 110 ? 18.358 7.391 -18.417 1.00 53.28 110 ASN A N 1
ATOM 882 C CA . ASN A 1 110 ? 17.847 7.744 -17.102 1.00 53.28 110 ASN A CA 1
ATOM 883 C C . ASN A 1 110 ? 16.451 7.121 -16.907 1.00 53.28 110 ASN A C 1
ATOM 885 O O . ASN A 1 110 ? 15.576 7.356 -17.738 1.00 53.28 110 ASN A O 1
ATOM 889 N N . LEU A 1 111 ? 16.227 6.377 -15.814 1.00 55.34 111 LEU A N 1
ATOM 890 C CA . LEU A 1 111 ? 14.952 5.703 -15.488 1.00 55.34 111 LEU A CA 1
ATOM 891 C C . LEU A 1 111 ? 13.720 6.620 -15.613 1.00 55.34 111 LEU A C 1
ATOM 893 O O . LEU A 1 111 ? 12.659 6.165 -16.030 1.00 55.34 111 LEU A O 1
ATOM 897 N N . ARG A 1 112 ? 13.888 7.929 -15.369 1.00 53.72 112 ARG A N 1
ATOM 898 C CA . ARG A 1 112 ? 12.852 8.960 -15.573 1.00 53.72 112 ARG A CA 1
ATOM 899 C C . ARG A 1 112 ? 12.337 9.095 -17.013 1.00 53.72 112 ARG A C 1
ATOM 901 O O . ARG A 1 112 ? 11.289 9.694 -17.203 1.00 53.72 112 ARG A O 1
ATOM 908 N N . LYS A 1 113 ? 13.084 8.632 -18.021 1.00 53.94 113 LYS A N 1
ATOM 909 C CA . LYS A 1 113 ? 12.670 8.645 -19.437 1.00 53.94 113 LYS A CA 1
ATOM 910 C C . LYS A 1 113 ? 11.975 7.353 -19.871 1.00 53.94 113 LYS A C 1
ATOM 912 O O . LYS A 1 113 ? 11.268 7.378 -20.867 1.00 53.94 113 LYS A O 1
ATOM 917 N N . ILE A 1 114 ? 12.208 6.248 -19.161 1.00 54.59 114 ILE A N 1
ATOM 918 C CA . ILE A 1 114 ? 11.634 4.931 -19.481 1.00 54.59 114 ILE A CA 1
ATOM 919 C C . ILE A 1 114 ? 10.268 4.786 -18.806 1.00 54.59 114 ILE A C 1
ATOM 921 O O . ILE A 1 114 ? 9.314 4.312 -19.414 1.00 54.59 114 ILE A O 1
ATOM 925 N N . ILE A 1 115 ? 10.164 5.252 -17.562 1.00 57.53 115 ILE A N 1
ATOM 926 C CA . ILE A 1 115 ? 8.905 5.331 -16.827 1.00 57.53 115 ILE A CA 1
ATOM 927 C C . ILE A 1 115 ? 8.311 6.713 -17.124 1.00 57.53 115 ILE A C 1
ATOM 929 O O . ILE A 1 115 ? 8.551 7.681 -16.402 1.00 57.53 115 ILE A O 1
ATOM 933 N N . SER A 1 116 ? 7.619 6.828 -18.260 1.00 52.81 116 SER A N 1
ATOM 934 C CA . SER A 1 116 ? 6.792 8.002 -18.555 1.00 52.81 116 SER A CA 1
ATOM 935 C C . SER A 1 116 ? 5.585 7.986 -17.625 1.00 52.81 116 SER A C 1
ATOM 937 O O . SER A 1 116 ? 4.874 6.984 -17.578 1.00 52.81 116 SER A O 1
ATOM 939 N N . LYS A 1 117 ? 5.354 9.091 -16.911 1.00 41.56 117 LYS A N 1
ATOM 940 C CA . LYS A 1 117 ? 4.013 9.401 -16.399 1.00 41.56 117 LYS A CA 1
ATOM 941 C C . LYS A 1 117 ? 3.045 9.643 -17.551 1.00 41.56 117 LYS A C 1
ATOM 943 O O . LYS A 1 117 ? 3.532 10.039 -18.638 1.00 41.56 117 LYS A O 1
#

Foldseek 3Di:
DVPVCVVCVVVVHHCVVVVHDDDDCPVPHDLVVVVVCVVVVHDAADEFEQAPVSVVSLVSVCVVVVVDPVVSVRHYDYDPHRGPVRSVCVVPCVVVLCVVLVHDPPDPDDPCSSPDD

InterPro domains:
  IPR034139 OLD protein-like, TOPRIM domain [PF20469] (2-51)
  IPR034139 OLD protein-like, TOPRIM domain [cd01026] (2-83)

Secondary structure (DSSP, 8-state):
-HHHHHHHHHTT--TTTTT------TTT-HHHHHHHHHHHT----EEE-SSHHHHHHHHHHHHHTTT-HHHHHHHEEE-SSSSHHHHHIIIIIHHHHHHHTT--TT----HHHHS--